Protein AF-A0A7J8UPX7-F1 (afdb_monomer_lite)

Foldseek 3Di:
DDDDDDPDDDDDDDPDQPDPLSVQLVVLLVQLVVCVVVVHPDGDDDDDDPVSVCLLPDDDQDPDPNRVSSVSNNVSNVPDDDDDDPDDDDDDDDDPDDPPPPDDD

Radius of gyration: 16.02 Å; chains: 1; bounding box: 43×36×45 Å

pLDDT: mean 77.17, std 21.09, range [32.22, 94.06]

Structure (mmCIF, N/CA/C/O backbone):
data_AF-A0A7J8UPX7-F1
#
_entry.id   AF-A0A7J8UPX7-F1
#
loop_
_atom_site.group_PDB
_atom_site.id
_atom_site.type_symbol
_atom_site.label_atom_id
_atom_site.label_alt_id
_atom_site.label_comp_id
_atom_site.label_asym_id
_atom_site.label_entity_id
_atom_site.label_seq_id
_atom_site.pdbx_PDB_ins_code
_atom_site.Cartn_x
_atom_site.Cartn_y
_atom_site.Cartn_z
_atom_site.occupancy
_atom_site.B_iso_or_equiv
_atom_site.auth_seq_id
_atom_site.auth_comp_id
_atom_site.auth_asym_id
_atom_site.auth_atom_id
_atom_site.pdbx_PDB_model_num
ATOM 1 N N . ASP A 1 1 ? -3.082 8.313 29.324 1.00 47.41 1 ASP A N 1
ATOM 2 C CA . ASP A 1 1 ? -3.153 7.000 28.677 1.00 47.41 1 ASP A CA 1
ATOM 3 C C . ASP A 1 1 ? -2.863 7.223 27.203 1.00 47.41 1 ASP A C 1
ATOM 5 O O . ASP A 1 1 ? -3.494 8.092 26.612 1.00 47.41 1 ASP A O 1
ATOM 9 N N . SER A 1 2 ? -1.801 6.617 26.686 1.00 73.19 2 SER A N 1
ATOM 10 C CA . SER A 1 2 ? -1.206 6.921 25.371 1.00 73.19 2 SER A CA 1
ATOM 11 C C . SER A 1 2 ? -0.894 5.647 24.590 1.00 73.19 2 SER A C 1
ATOM 13 O O . SER A 1 2 ? -0.002 5.632 23.744 1.00 73.19 2 SER A O 1
ATOM 15 N N . GLU A 1 3 ? -1.588 4.559 24.906 1.00 82.06 3 GLU A N 1
ATOM 16 C CA . GLU A 1 3 ? -1.386 3.276 24.251 1.00 82.06 3 GLU A CA 1
ATOM 17 C C . GLU A 1 3 ? -2.364 3.144 23.081 1.00 82.06 3 GLU A C 1
ATOM 19 O O . GLU A 1 3 ? -3.584 3.128 23.247 1.00 82.06 3 GLU A O 1
ATOM 24 N N . GLY A 1 4 ? -1.823 3.091 21.863 1.00 84.38 4 GLY A N 1
ATOM 25 C CA . GLY A 1 4 ? -2.604 2.744 20.682 1.00 84.38 4 GLY A CA 1
ATOM 26 C C . GLY A 1 4 ? -3.079 1.292 20.768 1.00 84.38 4 GLY A C 1
ATOM 27 O O . GLY A 1 4 ? -2.334 0.408 21.191 1.00 84.38 4 GLY A O 1
ATOM 28 N N . LYS A 1 5 ? -4.320 1.028 20.349 1.00 90.12 5 LYS A N 1
ATOM 29 C CA . LYS A 1 5 ? -4.884 -0.326 20.299 1.00 90.12 5 LYS A CA 1
ATOM 30 C C . LYS A 1 5 ? -4.873 -0.856 18.869 1.00 90.12 5 LYS A C 1
ATOM 32 O O . LYS A 1 5 ? -5.410 -0.221 17.967 1.00 90.12 5 LYS A O 1
ATOM 37 N N . VAL A 1 6 ? -4.342 -2.062 18.679 1.00 91.38 6 VAL A N 1
ATOM 38 C CA . VAL A 1 6 ? -4.441 -2.776 17.398 1.00 91.38 6 VAL A CA 1
ATOM 39 C C . VAL A 1 6 ? -5.871 -3.285 17.215 1.00 91.38 6 VAL A C 1
ATOM 41 O O . VAL A 1 6 ? -6.361 -4.077 18.020 1.00 91.38 6 VAL A O 1
ATOM 44 N N . LEU A 1 7 ? -6.543 -2.817 16.162 1.00 91.44 7 LEU A N 1
ATOM 45 C CA . LEU A 1 7 ? -7.915 -3.222 15.832 1.00 91.44 7 LEU A CA 1
ATOM 46 C C . LEU A 1 7 ? -7.957 -4.480 14.958 1.00 91.44 7 LEU A C 1
ATOM 48 O O . LEU A 1 7 ? -8.833 -5.322 15.138 1.00 91.44 7 LEU A O 1
ATOM 52 N N . ALA A 1 8 ? -7.003 -4.623 14.036 1.00 93.6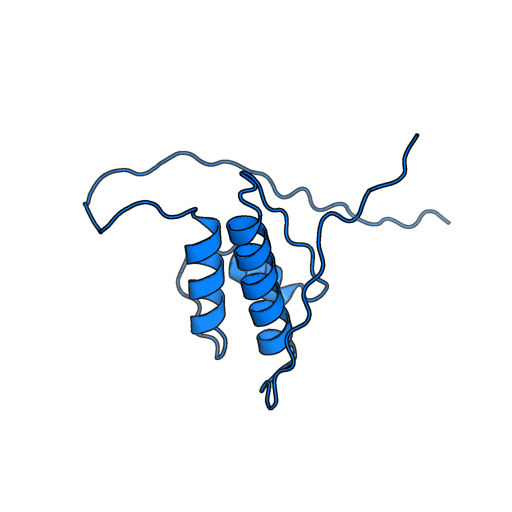2 8 ALA A N 1
ATOM 53 C CA . ALA A 1 8 ? -6.873 -5.776 13.154 1.00 93.62 8 ALA A CA 1
ATOM 54 C C . ALA A 1 8 ? -5.436 -5.918 12.636 1.00 93.62 8 ALA A C 1
ATOM 56 O O . ALA A 1 8 ? -4.646 -4.977 12.685 1.00 93.62 8 ALA A O 1
ATOM 57 N N . SER A 1 9 ? -5.117 -7.097 12.104 1.00 93.69 9 SER A N 1
ATOM 58 C CA . SER A 1 9 ? -3.879 -7.366 11.373 1.00 93.69 9 SER A CA 1
ATOM 59 C C . SER A 1 9 ? -4.171 -8.314 10.213 1.00 93.69 9 SER A C 1
ATOM 61 O O . SER A 1 9 ? -5.015 -9.206 10.331 1.00 93.69 9 SER A O 1
ATOM 63 N N . ARG A 1 10 ? -3.485 -8.117 9.086 1.00 91.94 10 ARG A N 1
ATOM 64 C CA . ARG A 1 10 ? -3.592 -8.955 7.889 1.00 91.94 10 ARG A CA 1
ATOM 65 C C . ARG A 1 10 ? -2.195 -9.234 7.352 1.00 91.94 10 ARG A C 1
ATOM 67 O O . ARG A 1 10 ? -1.369 -8.334 7.266 1.00 91.94 10 ARG A O 1
ATOM 74 N N . ILE A 1 11 ? -1.964 -10.486 6.970 1.00 92.00 11 ILE A N 1
ATOM 75 C CA . ILE A 1 11 ? -0.743 -10.930 6.299 1.00 92.00 11 ILE A CA 1
ATOM 76 C C . ILE A 1 11 ? -1.166 -11.658 5.028 1.00 92.00 11 ILE A C 1
ATOM 78 O O . ILE A 1 11 ? -1.994 -12.569 5.083 1.00 92.00 11 ILE A O 1
ATOM 82 N N . VAL A 1 12 ? -0.586 -11.278 3.890 1.00 89.62 12 VAL A N 1
ATOM 83 C CA . VAL A 1 12 ? -0.796 -11.957 2.608 1.00 89.62 12 VAL A CA 1
ATOM 84 C C . VAL A 1 12 ? 0.547 -12.438 2.080 1.00 89.62 12 VAL A C 1
ATOM 86 O O . VAL A 1 12 ? 1.460 -11.652 1.830 1.00 89.62 12 VAL A O 1
ATOM 89 N N . LEU A 1 13 ? 0.666 -13.753 1.903 1.00 90.94 13 LEU A N 1
ATOM 90 C CA . LEU A 1 13 ? 1.864 -14.375 1.349 1.00 90.94 13 LEU A CA 1
ATOM 91 C C . LEU A 1 13 ? 1.799 -14.354 -0.180 1.00 90.94 13 LEU A C 1
ATOM 93 O O . LEU A 1 13 ? 0.985 -15.049 -0.787 1.00 90.94 13 LEU A O 1
ATOM 97 N N . ASN A 1 14 ? 2.696 -13.591 -0.801 1.00 87.81 14 ASN A N 1
ATOM 98 C CA . ASN A 1 14 ? 2.828 -13.522 -2.252 1.00 87.81 14 ASN A CA 1
ATOM 99 C C . ASN A 1 14 ? 4.009 -14.382 -2.716 1.00 87.81 14 ASN A C 1
ATOM 101 O O . ASN A 1 14 ? 5.132 -14.207 -2.251 1.00 87.81 14 ASN A O 1
ATOM 105 N N . LYS A 1 15 ? 3.762 -15.323 -3.637 1.00 86.75 15 LYS A N 1
ATOM 106 C CA . LYS A 1 15 ? 4.785 -16.280 -4.110 1.00 86.75 15 LYS A CA 1
ATOM 107 C C . LYS A 1 15 ? 5.876 -15.633 -4.963 1.00 86.75 15 LYS A C 1
ATOM 109 O O . LYS A 1 15 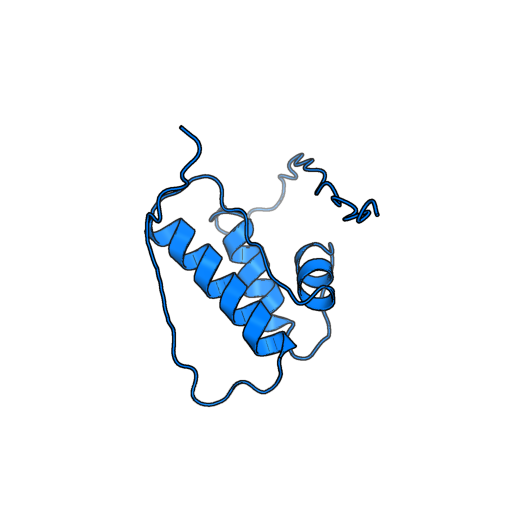? 7.001 -16.121 -5.000 1.00 86.75 15 LYS A O 1
ATOM 114 N N . THR A 1 16 ? 5.542 -14.570 -5.686 1.00 88.44 16 THR A N 1
ATOM 115 C CA . THR A 1 16 ? 6.485 -13.843 -6.535 1.00 88.44 16 THR A CA 1
ATOM 116 C C . THR A 1 16 ? 6.048 -12.393 -6.586 1.00 88.44 16 THR A C 1
ATOM 118 O O . THR A 1 16 ? 4.955 -12.097 -7.061 1.00 88.44 16 THR A O 1
ATOM 121 N N . VAL A 1 17 ? 6.896 -11.502 -6.081 1.00 90.88 17 VAL A N 1
ATOM 122 C CA . VAL A 1 17 ? 6.711 -10.058 -6.201 1.00 90.88 17 VAL A CA 1
ATOM 123 C C . VAL A 1 17 ? 7.954 -9.511 -6.901 1.00 90.88 17 VAL A C 1
ATOM 125 O O . VAL A 1 17 ? 9.059 -9.729 -6.407 1.00 90.88 17 VAL A O 1
ATOM 128 N N . PRO A 1 18 ? 7.809 -8.875 -8.074 1.00 90.75 18 PRO A N 1
ATOM 129 C CA . PRO A 1 18 ? 8.934 -8.616 -8.973 1.00 90.75 18 PRO A CA 1
ATOM 130 C C . PRO A 1 18 ? 9.884 -7.520 -8.476 1.00 90.75 18 PRO A C 1
ATOM 132 O O . PRO A 1 18 ? 10.998 -7.405 -8.980 1.00 90.75 18 PRO A O 1
ATOM 135 N N . SER A 1 19 ? 9.469 -6.704 -7.505 1.00 93.81 19 SER A N 1
ATOM 136 C CA . SER A 1 19 ? 10.294 -5.638 -6.939 1.00 93.81 19 SER A CA 1
ATOM 137 C C . SER A 1 19 ? 9.809 -5.216 -5.553 1.00 93.81 19 SER A C 1
ATOM 139 O O . SER A 1 19 ? 8.665 -5.468 -5.176 1.00 93.81 19 SER A O 1
ATOM 141 N N . ILE A 1 20 ? 10.669 -4.510 -4.815 1.00 91.88 20 ILE A N 1
ATOM 142 C CA . ILE A 1 20 ? 10.301 -3.870 -3.542 1.00 91.88 20 ILE A CA 1
ATOM 143 C C . ILE A 1 20 ? 9.174 -2.851 -3.770 1.00 91.88 20 ILE A C 1
ATOM 145 O O . ILE A 1 20 ? 8.210 -2.822 -3.018 1.00 91.88 20 ILE A O 1
ATOM 149 N N . PHE A 1 21 ? 9.228 -2.082 -4.864 1.00 93.38 21 PHE A N 1
ATOM 150 C CA . PHE A 1 21 ? 8.164 -1.135 -5.210 1.00 93.38 21 PHE A CA 1
ATOM 151 C C . PHE A 1 21 ? 6.809 -1.828 -5.398 1.00 93.38 21 PHE A C 1
ATOM 153 O O . PHE A 1 21 ? 5.789 -1.321 -4.936 1.00 93.38 21 PHE A O 1
ATOM 160 N N . ALA A 1 22 ? 6.794 -2.997 -6.045 1.00 93.38 22 ALA A N 1
ATOM 161 C CA . ALA A 1 22 ? 5.579 -3.789 -6.200 1.00 93.38 22 ALA A CA 1
ATOM 162 C C . ALA A 1 22 ? 5.092 -4.351 -4.856 1.00 93.38 22 ALA A C 1
ATOM 164 O O . ALA A 1 22 ? 3.889 -4.357 -4.616 1.00 93.38 22 ALA A O 1
ATOM 165 N N . ALA A 1 23 ? 6.003 -4.782 -3.977 1.00 93.12 23 ALA A N 1
ATOM 166 C CA . ALA A 1 23 ? 5.657 -5.298 -2.652 1.00 93.12 23 ALA A CA 1
ATOM 167 C C . ALA A 1 23 ? 4.993 -4.230 -1.780 1.00 93.12 23 ALA A C 1
ATOM 169 O O . ALA A 1 23 ? 3.908 -4.468 -1.255 1.00 93.12 23 ALA A O 1
ATOM 170 N N . GLU A 1 24 ? 5.592 -3.045 -1.709 1.00 92.56 24 GLU A N 1
ATOM 171 C CA . GLU A 1 24 ? 5.072 -1.933 -0.913 1.00 92.56 24 GLU A CA 1
ATOM 172 C C . GLU A 1 24 ? 3.754 -1.401 -1.463 1.00 92.56 24 GLU A C 1
ATOM 174 O O . GLU A 1 24 ? 2.793 -1.220 -0.721 1.00 92.56 24 GLU A O 1
ATOM 179 N N . THR A 1 25 ? 3.647 -1.236 -2.785 1.00 93.81 25 THR A N 1
ATOM 180 C CA . THR A 1 25 ? 2.379 -0.786 -3.381 1.00 93.81 25 THR A CA 1
ATOM 181 C C . THR A 1 25 ? 1.268 -1.806 -3.121 1.00 93.81 25 THR A C 1
ATOM 183 O O . THR A 1 25 ? 0.144 -1.437 -2.790 1.00 93.81 25 THR A O 1
ATOM 186 N N . LEU A 1 26 ? 1.578 -3.103 -3.204 1.00 94.06 26 LEU A N 1
ATOM 187 C CA . LEU A 1 26 ? 0.622 -4.164 -2.899 1.00 94.06 26 LEU A CA 1
ATOM 188 C C . LEU A 1 26 ? 0.241 -4.192 -1.408 1.00 94.06 26 LEU A C 1
ATOM 190 O O . LEU A 1 26 ? -0.913 -4.476 -1.085 1.00 94.06 26 LEU A O 1
ATOM 194 N N . ALA A 1 27 ? 1.170 -3.881 -0.501 1.00 92.81 27 ALA A N 1
ATOM 195 C CA . ALA A 1 27 ? 0.872 -3.714 0.918 1.00 92.81 27 ALA A CA 1
ATOM 196 C C . ALA A 1 27 ? -0.086 -2.533 1.152 1.00 92.81 27 ALA A C 1
ATOM 198 O O . ALA A 1 27 ? -1.060 -2.687 1.890 1.00 92.81 27 ALA A O 1
ATOM 199 N N . CYS A 1 28 ? 0.101 -1.404 0.457 1.00 93.19 28 CYS A N 1
ATOM 200 C CA . CYS A 1 28 ? -0.835 -0.277 0.502 1.00 93.19 28 CYS A CA 1
ATOM 201 C C . CYS A 1 28 ? -2.244 -0.673 0.024 1.00 93.19 28 CYS A C 1
ATOM 203 O O . CYS A 1 28 ? -3.221 -0.346 0.698 1.00 93.19 28 CYS A O 1
ATOM 205 N N . VAL A 1 29 ? -2.370 -1.423 -1.084 1.00 93.44 29 VAL A N 1
ATOM 206 C CA . VAL A 1 29 ? -3.666 -1.963 -1.560 1.00 93.44 29 VAL A CA 1
ATOM 207 C C . VAL A 1 29 ? -4.331 -2.798 -0.464 1.00 93.44 29 VAL A C 1
ATOM 209 O O . VAL A 1 29 ? -5.510 -2.619 -0.164 1.00 93.44 29 VAL A O 1
ATOM 212 N N . GLN A 1 30 ? -3.578 -3.701 0.168 1.00 93.50 30 GLN A N 1
ATOM 213 C CA . GLN A 1 30 ? -4.105 -4.577 1.217 1.00 93.50 30 GLN A CA 1
ATOM 214 C C . GLN A 1 30 ? -4.508 -3.819 2.484 1.00 93.50 30 GLN A C 1
ATOM 216 O O . GLN A 1 30 ? -5.502 -4.192 3.109 1.00 93.50 30 GLN A O 1
ATOM 221 N N . GLY A 1 31 ? -3.756 -2.782 2.862 1.00 92.44 31 GLY A N 1
ATOM 222 C CA . GLY A 1 31 ? -4.070 -1.907 3.991 1.00 92.44 31 GLY A CA 1
ATOM 223 C C . GLY A 1 31 ? -5.360 -1.123 3.762 1.00 92.44 31 GLY A C 1
ATOM 224 O O . GLY A 1 31 ? -6.242 -1.135 4.620 1.00 92.44 31 GLY A O 1
ATOM 225 N N . LEU A 1 32 ? -5.521 -0.533 2.572 1.00 93.06 32 LEU A N 1
ATOM 226 C CA . LEU A 1 32 ? -6.758 0.147 2.176 1.00 93.06 32 LEU A CA 1
ATOM 227 C C . LEU A 1 32 ? -7.947 -0.818 2.163 1.00 93.06 32 LEU A C 1
ATOM 229 O O . LEU A 1 32 ? -8.980 -0.527 2.762 1.00 93.06 32 LEU A O 1
ATOM 233 N N . GLN A 1 33 ? -7.786 -1.997 1.555 1.00 93.81 33 GLN A N 1
ATOM 234 C CA . GLN A 1 33 ? -8.835 -3.015 1.545 1.00 93.81 33 GLN A CA 1
ATOM 235 C C . GLN A 1 33 ? -9.199 -3.469 2.963 1.00 93.81 33 GLN A C 1
ATOM 237 O O . GLN A 1 33 ? -10.374 -3.642 3.260 1.00 93.81 33 GLN A O 1
ATOM 242 N N . LEU A 1 34 ? -8.221 -3.635 3.860 1.00 93.81 34 LEU A N 1
ATOM 243 C CA . LEU A 1 34 ? -8.493 -3.957 5.262 1.00 93.81 34 LEU A CA 1
ATOM 244 C C . LEU A 1 34 ? -9.296 -2.843 5.946 1.00 93.81 34 LEU A C 1
ATOM 246 O O . LEU A 1 34 ? -10.218 -3.147 6.693 1.00 93.81 34 LEU A O 1
ATOM 250 N N . GLY A 1 35 ? -8.985 -1.573 5.678 1.00 92.44 35 GLY A N 1
ATOM 251 C CA . GLY A 1 35 ? -9.774 -0.445 6.173 1.00 92.44 35 GLY A CA 1
ATOM 252 C C . GLY A 1 35 ? -11.230 -0.492 5.697 1.00 92.44 35 GLY A C 1
ATOM 253 O O . GLY A 1 35 ? -12.148 -0.383 6.511 1.00 92.44 35 GLY A O 1
ATOM 254 N N . LEU A 1 36 ? -11.450 -0.755 4.405 1.00 91.62 36 LEU A N 1
ATOM 255 C CA . LEU A 1 36 ? -12.794 -0.940 3.844 1.00 91.62 36 LEU A CA 1
ATOM 256 C C . LEU A 1 36 ? -13.527 -2.123 4.490 1.00 91.62 36 LEU A C 1
ATOM 258 O O . LEU A 1 36 ? -14.686 -1.987 4.877 1.00 91.62 36 LEU A O 1
ATOM 262 N N . ASP A 1 37 ? -12.845 -3.257 4.662 1.00 93.19 37 ASP A N 1
ATOM 263 C CA . ASP A 1 37 ? -13.403 -4.456 5.300 1.00 93.19 37 ASP A CA 1
ATOM 264 C C . ASP A 1 37 ? -13.788 -4.202 6.772 1.00 93.19 37 ASP A C 1
ATOM 266 O O . ASP A 1 37 ? -14.719 -4.820 7.290 1.00 93.19 37 ASP A O 1
ATOM 270 N N . LEU A 1 38 ? -13.086 -3.288 7.452 1.00 92.88 38 LEU A N 1
ATOM 271 C CA . LEU A 1 38 ? -13.392 -2.843 8.816 1.00 92.88 38 LEU A CA 1
ATOM 272 C C . LEU A 1 38 ? -14.482 -1.761 8.873 1.00 92.88 38 LEU A C 1
ATOM 274 O O . LEU A 1 38 ? -14.924 -1.410 9.968 1.00 92.88 38 LEU A O 1
ATOM 278 N N . GLY A 1 39 ? -14.909 -1.226 7.727 1.00 92.56 39 GLY A N 1
ATOM 279 C CA . GLY A 1 39 ? -15.904 -0.159 7.643 1.00 92.56 39 GLY A CA 1
ATOM 280 C C . GLY A 1 39 ? -15.431 1.172 8.232 1.00 92.56 39 GLY A C 1
ATOM 281 O O . GLY A 1 39 ? -16.260 1.949 8.712 1.00 92.56 39 GLY A O 1
ATOM 282 N N . VAL A 1 40 ? -14.118 1.439 8.246 1.00 89.38 40 VAL A N 1
ATOM 283 C CA . VAL A 1 40 ? -13.599 2.731 8.721 1.00 89.38 40 VAL A CA 1
ATOM 284 C C . VAL A 1 40 ? -13.735 3.798 7.636 1.00 89.38 40 VAL A C 1
ATOM 286 O O . VAL A 1 40 ? -13.570 3.528 6.451 1.00 89.38 40 VAL A O 1
ATOM 289 N N . MET A 1 41 ? -14.048 5.025 8.051 1.00 87.50 41 MET A N 1
ATOM 290 C CA . MET A 1 41 ? -14.304 6.139 7.131 1.00 87.50 41 MET A CA 1
ATOM 291 C C . MET A 1 41 ? -13.019 6.773 6.587 1.00 87.50 41 MET A C 1
ATOM 293 O O . MET A 1 41 ? -12.998 7.246 5.458 1.00 87.50 41 MET A O 1
ATOM 297 N N . ILE A 1 42 ? -11.963 6.804 7.402 1.00 87.38 42 ILE A N 1
ATOM 298 C CA . ILE A 1 42 ? -10.681 7.427 7.069 1.00 87.38 42 ILE A CA 1
ATOM 299 C C . ILE A 1 42 ? -9.591 6.389 7.315 1.00 87.38 42 ILE A C 1
ATOM 301 O O . ILE A 1 42 ? -9.563 5.752 8.371 1.00 87.38 42 ILE A O 1
ATOM 305 N N . VAL A 1 43 ? -8.715 6.218 6.326 1.00 88.19 43 VAL A N 1
ATOM 306 C CA . VAL A 1 43 ? -7.568 5.311 6.384 1.00 88.19 43 VAL A CA 1
ATOM 307 C C . VAL A 1 43 ? -6.313 6.108 6.066 1.00 88.19 43 VAL A C 1
ATOM 309 O O . VAL A 1 43 ? -6.167 6.624 4.962 1.00 88.19 43 VAL A O 1
ATOM 312 N N . GLU A 1 44 ? -5.390 6.158 7.020 1.00 89.06 44 GLU A N 1
ATOM 313 C CA . GLU A 1 44 ? -4.029 6.641 6.797 1.00 89.06 44 GLU A CA 1
ATOM 314 C C . GLU A 1 44 ? -3.109 5.432 6.606 1.00 89.06 44 GLU A C 1
ATOM 316 O O . GLU A 1 44 ? -3.090 4.514 7.428 1.00 89.06 44 GLU A O 1
ATOM 321 N N . VAL A 1 45 ? -2.370 5.412 5.496 1.00 87.69 45 VAL A N 1
ATOM 322 C CA . VAL A 1 45 ? -1.418 4.341 5.177 1.00 87.69 45 VAL A CA 1
ATOM 323 C C . VAL A 1 45 ? -0.005 4.889 5.304 1.00 87.69 45 VAL A C 1
ATOM 325 O O . VAL A 1 45 ? 0.388 5.783 4.556 1.00 87.69 45 VAL A O 1
ATOM 328 N N . GLU A 1 46 ? 0.766 4.323 6.227 1.00 87.75 46 GLU A N 1
ATOM 329 C CA . GLU A 1 46 ? 2.185 4.621 6.410 1.00 87.75 46 GLU A CA 1
ATOM 330 C C . GLU A 1 46 ? 3.035 3.495 5.803 1.00 87.75 46 GLU A C 1
ATOM 332 O O . GLU A 1 46 ? 2.736 2.313 5.981 1.00 87.75 46 GLU A O 1
ATOM 337 N N . GLY A 1 47 ? 4.084 3.864 5.071 1.00 86.00 47 GLY A N 1
ATOM 338 C CA . GLY A 1 47 ? 5.029 2.939 4.443 1.00 86.00 47 GLY A CA 1
ATOM 339 C C . GLY A 1 47 ? 6.431 3.543 4.395 1.00 86.00 47 GLY A C 1
ATOM 340 O O . GLY A 1 47 ? 6.607 4.739 4.627 1.00 86.00 47 GLY A O 1
ATOM 341 N N . ASP A 1 48 ? 7.444 2.733 4.099 1.00 86.38 48 ASP A N 1
ATOM 342 C CA . ASP A 1 48 ? 8.857 3.138 4.152 1.00 86.38 48 ASP A CA 1
ATOM 343 C C . ASP A 1 48 ? 9.458 3.486 2.774 1.00 86.38 48 ASP A C 1
ATOM 345 O O . ASP A 1 48 ? 10.510 4.129 2.683 1.00 86.38 48 ASP A O 1
ATOM 349 N N . VAL A 1 49 ? 8.776 3.144 1.675 1.00 87.19 49 VAL A N 1
ATOM 350 C CA . VAL A 1 49 ? 9.260 3.401 0.310 1.00 87.19 49 VAL A CA 1
ATOM 351 C C . VAL A 1 49 ? 8.712 4.709 -0.262 1.00 87.19 49 VAL A C 1
ATOM 353 O O . VAL A 1 49 ? 7.675 4.778 -0.928 1.00 87.19 49 VAL A O 1
ATOM 356 N N . LEU A 1 50 ? 9.501 5.770 -0.083 1.00 88.50 50 LEU A N 1
ATOM 357 C CA . LEU A 1 50 ? 9.195 7.133 -0.532 1.00 88.50 50 LEU A CA 1
ATOM 358 C C . LEU A 1 50 ? 8.786 7.259 -2.019 1.00 88.50 50 LEU A C 1
ATOM 360 O O . LEU A 1 50 ? 7.851 8.010 -2.305 1.00 88.50 50 LEU A O 1
ATOM 364 N N . PRO A 1 51 ? 9.415 6.566 -2.995 1.00 88.38 51 PRO A N 1
ATOM 365 C CA . PRO A 1 51 ? 8.968 6.632 -4.388 1.00 88.38 51 PRO A CA 1
ATOM 366 C C . PRO A 1 51 ? 7.537 6.129 -4.608 1.00 88.38 51 PRO A C 1
ATOM 368 O O . PRO A 1 51 ? 6.845 6.669 -5.468 1.00 88.38 51 PRO A O 1
ATOM 371 N N . VAL A 1 52 ? 7.091 5.124 -3.846 1.00 89.06 52 VAL A N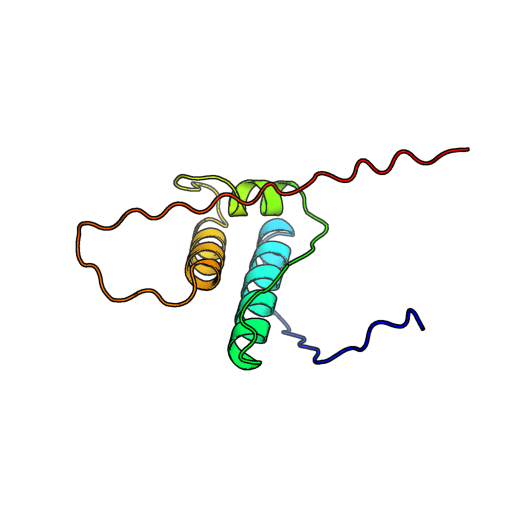 1
ATOM 372 C CA . VAL A 1 52 ? 5.717 4.600 -3.917 1.00 89.06 52 VAL A CA 1
ATOM 373 C C . VAL A 1 52 ? 4.752 5.627 -3.343 1.00 89.06 52 VAL A C 1
ATOM 375 O O . VAL A 1 52 ? 3.803 5.998 -4.028 1.00 89.06 52 VAL A O 1
ATOM 378 N N . ILE A 1 53 ? 5.055 6.180 -2.165 1.00 87.38 53 ILE A N 1
ATOM 379 C CA . ILE A 1 53 ? 4.259 7.247 -1.534 1.00 87.38 53 ILE A CA 1
ATOM 380 C C . ILE A 1 53 ? 4.057 8.418 -2.504 1.00 87.38 53 ILE A C 1
ATOM 382 O O . ILE A 1 53 ? 2.928 8.823 -2.785 1.00 87.38 53 ILE A O 1
ATOM 386 N N . LYS A 1 54 ? 5.148 8.902 -3.109 1.00 88.69 54 LYS A N 1
ATOM 387 C CA . LYS A 1 54 ? 5.104 10.001 -4.084 1.00 88.69 54 LYS A CA 1
ATOM 388 C C . LYS A 1 54 ? 4.269 9.666 -5.319 1.00 88.69 54 LYS A C 1
ATOM 390 O O . LYS A 1 54 ? 3.609 10.547 -5.859 1.00 88.69 54 LYS A O 1
ATOM 395 N N . LYS A 1 55 ? 4.310 8.418 -5.795 1.00 89.62 55 LYS A N 1
ATOM 396 C CA . LYS A 1 55 ? 3.510 7.971 -6.947 1.00 89.62 55 LYS A CA 1
ATOM 397 C C . LYS A 1 55 ? 2.026 7.894 -6.616 1.00 89.62 55 LYS A C 1
ATOM 399 O O . LYS A 1 55 ? 1.226 8.366 -7.413 1.00 89.62 55 LYS A O 1
ATOM 404 N N . LEU A 1 56 ? 1.673 7.366 -5.446 1.00 86.94 56 LEU A N 1
ATOM 405 C CA . LEU A 1 56 ? 0.288 7.269 -4.985 1.00 86.94 56 LEU A CA 1
ATOM 406 C C . LEU A 1 56 ? -0.376 8.647 -4.873 1.00 86.94 56 LEU A C 1
ATOM 408 O O . LEU A 1 56 ? -1.526 8.807 -5.273 1.00 86.94 56 LEU A O 1
ATOM 412 N N . GLN A 1 57 ? 0.375 9.649 -4.415 1.00 85.50 57 GLN A N 1
ATOM 413 C CA . GLN A 1 57 ? -0.097 11.027 -4.232 1.00 85.50 57 GLN A CA 1
ATOM 414 C C . GLN A 1 57 ? -0.093 11.864 -5.520 1.00 85.50 57 GLN A C 1
ATOM 416 O O . GLN A 1 57 ? -0.694 12.941 -5.578 1.00 85.50 57 GLN A O 1
ATOM 421 N N . LYS A 1 58 ? 0.609 11.417 -6.567 1.00 87.94 58 LYS A N 1
ATOM 422 C CA . LYS A 1 58 ? 0.737 12.188 -7.802 1.00 87.94 58 LYS A CA 1
ATOM 423 C C . LYS A 1 58 ? -0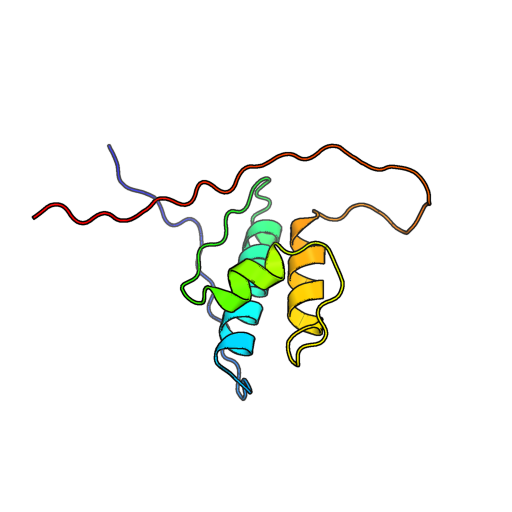.570 12.151 -8.595 1.00 87.94 58 LYS A C 1
ATOM 425 O O . LYS A 1 58 ? -1.055 11.089 -8.972 1.00 87.94 58 LYS A O 1
ATOM 430 N N . LYS A 1 59 ? -1.080 13.333 -8.954 1.00 77.12 59 LYS A N 1
ATOM 431 C CA . LYS A 1 59 ? -2.164 13.479 -9.935 1.00 77.12 59 LYS A CA 1
ATOM 432 C C . LYS A 1 59 ? -1.607 13.243 -11.346 1.00 77.12 59 LYS A C 1
ATOM 434 O O . LYS A 1 59 ? -0.764 14.011 -11.813 1.00 77.12 59 LYS A O 1
ATOM 439 N N . GLY A 1 60 ? -2.052 12.177 -12.007 1.00 79.69 60 GLY A N 1
ATOM 440 C CA . GLY A 1 60 ? -1.692 11.837 -13.388 1.00 79.69 60 GLY A CA 1
ATOM 441 C C . GLY A 1 60 ? -1.368 10.356 -13.579 1.00 79.69 60 GLY A C 1
ATOM 442 O O . GLY A 1 60 ? -1.223 9.615 -12.611 1.00 79.69 60 GLY A O 1
ATOM 443 N N . ASP A 1 61 ? -1.237 9.935 -14.837 1.00 81.25 61 ASP A N 1
ATOM 444 C CA . ASP A 1 61 ? -0.909 8.548 -15.156 1.00 81.25 61 ASP A CA 1
ATOM 445 C C . ASP A 1 61 ? 0.518 8.185 -14.719 1.00 81.25 61 ASP A C 1
ATOM 447 O O . ASP A 1 61 ? 1.500 8.867 -15.039 1.00 81.25 61 ASP A O 1
ATOM 451 N N . ASP A 1 62 ? 0.632 7.065 -14.010 1.00 87.06 62 ASP A N 1
ATOM 452 C CA . ASP A 1 62 ? 1.899 6.388 -13.784 1.00 87.06 62 ASP A CA 1
ATOM 453 C C . ASP A 1 62 ? 2.197 5.456 -14.969 1.00 87.06 62 ASP A C 1
ATOM 455 O O . ASP A 1 62 ? 1.346 4.677 -1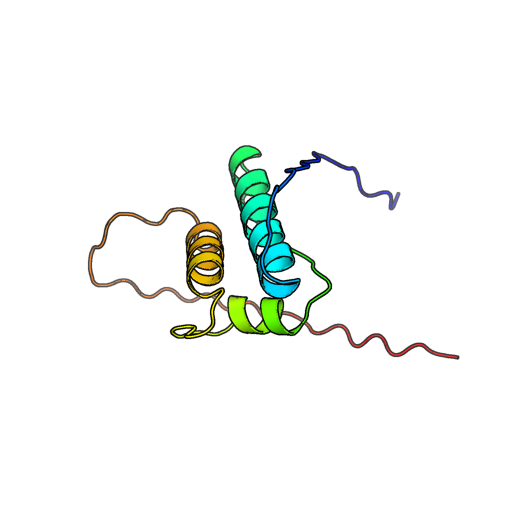5.394 1.00 87.06 62 ASP A O 1
ATOM 459 N N . VAL A 1 63 ? 3.409 5.546 -15.517 1.00 89.06 63 VAL A N 1
ATOM 460 C CA . VAL A 1 63 ? 3.876 4.717 -16.646 1.00 89.06 63 VAL A CA 1
ATOM 461 C C . VAL A 1 63 ? 4.929 3.692 -16.217 1.00 89.06 63 VAL A C 1
ATOM 463 O O . VAL A 1 63 ? 5.651 3.154 -17.053 1.00 89.06 63 VAL A O 1
ATOM 466 N N . SER A 1 64 ? 5.074 3.458 -14.910 1.00 90.69 64 SER A N 1
ATOM 467 C CA . SER A 1 64 ? 6.015 2.468 -14.388 1.00 90.69 64 SER A CA 1
ATOM 468 C C . SER A 1 64 ? 5.416 1.064 -14.395 1.00 90.69 64 SER A C 1
ATOM 470 O O . SER A 1 64 ? 4.219 0.876 -14.597 1.00 90.69 64 SER A O 1
ATOM 472 N N . GLU A 1 65 ? 6.250 0.063 -14.126 1.00 90.00 65 GLU A N 1
ATOM 473 C CA . GLU A 1 65 ? 5.831 -1.344 -14.073 1.00 90.00 65 GLU A CA 1
ATOM 474 C C . GLU A 1 65 ? 4.798 -1.632 -12.967 1.00 90.00 65 GLU A C 1
ATOM 476 O O . GLU A 1 65 ? 4.103 -2.642 -13.025 1.00 90.00 65 GLU A O 1
ATOM 481 N N . ILE A 1 66 ? 4.662 -0.740 -11.976 1.00 92.62 66 ILE A N 1
ATOM 482 C CA . ILE A 1 66 ? 3.686 -0.855 -10.880 1.00 92.62 66 ILE A CA 1
ATOM 483 C C . ILE A 1 66 ? 2.412 -0.029 -11.114 1.00 92.62 66 ILE A C 1
ATOM 485 O O . ILE A 1 66 ? 1.592 0.087 -10.205 1.00 92.62 66 ILE A O 1
ATOM 489 N N . CYS A 1 67 ? 2.217 0.549 -12.305 1.00 93.19 67 CYS A N 1
ATOM 490 C CA . CYS A 1 67 ? 1.113 1.476 -12.571 1.00 93.19 67 CYS A CA 1
ATOM 491 C C . CYS A 1 67 ? -0.275 0.883 -12.292 1.00 93.19 67 CYS A C 1
ATOM 493 O O . CYS A 1 67 ? -1.159 1.598 -11.827 1.00 93.19 67 CYS A O 1
ATOM 495 N N . ALA A 1 68 ? -0.459 -0.420 -12.526 1.00 91.88 68 ALA A N 1
ATOM 496 C CA . ALA A 1 68 ? -1.701 -1.118 -12.211 1.00 91.88 68 ALA A CA 1
ATOM 497 C C . ALA A 1 68 ? -1.995 -1.087 -10.701 1.00 91.88 68 ALA A C 1
ATOM 499 O O . ALA A 1 68 ? -3.084 -0.698 -10.300 1.00 91.88 68 ALA A O 1
ATOM 500 N N . LEU A 1 69 ? -0.991 -1.378 -9.866 1.00 93.25 69 LEU A N 1
ATOM 501 C CA . LEU A 1 69 ? -1.127 -1.342 -8.406 1.00 93.25 69 LEU A CA 1
ATOM 502 C C . LEU A 1 69 ? -1.349 0.084 -7.885 1.00 93.25 69 LEU A C 1
ATOM 504 O O . LEU A 1 69 ? -2.127 0.287 -6.957 1.00 93.25 69 LEU A O 1
ATOM 508 N N . ILE A 1 70 ? -0.701 1.081 -8.499 1.00 93.00 70 ILE A N 1
ATOM 509 C CA . ILE A 1 70 ? -0.937 2.496 -8.176 1.00 93.00 70 ILE A CA 1
ATOM 510 C C . ILE A 1 70 ? -2.399 2.868 -8.446 1.00 93.00 70 ILE A C 1
ATOM 512 O O . ILE A 1 70 ? -3.031 3.496 -7.598 1.00 93.00 70 ILE A O 1
ATOM 516 N N . LYS A 1 71 ? -2.951 2.449 -9.592 1.00 91.88 71 LYS A N 1
ATOM 517 C CA . LYS A 1 71 ? -4.355 2.698 -9.949 1.00 91.88 71 LYS A CA 1
ATOM 518 C C . LYS A 1 71 ? -5.318 2.016 -8.985 1.00 91.88 71 LYS A C 1
ATOM 520 O O . LYS A 1 71 ? -6.279 2.656 -8.571 1.00 91.88 71 LYS A O 1
ATOM 525 N N . ASP A 1 72 ? -5.039 0.777 -8.589 1.00 92.19 72 ASP A N 1
ATOM 526 C CA . ASP A 1 72 ? -5.859 0.055 -7.612 1.00 92.19 72 ASP A CA 1
ATOM 527 C C . ASP A 1 72 ? -5.865 0.771 -6.254 1.00 92.19 72 ASP A C 1
ATOM 529 O O . ASP A 1 72 ? -6.931 1.024 -5.694 1.00 92.19 72 ASP A O 1
ATOM 533 N N . CYS A 1 73 ? -4.697 1.181 -5.746 1.00 91.06 73 CYS A N 1
ATOM 534 C CA . CYS A 1 73 ? -4.610 1.980 -4.521 1.00 91.06 73 CYS A CA 1
ATOM 535 C C . CYS A 1 73 ? -5.400 3.288 -4.624 1.00 91.06 73 CYS A C 1
ATOM 537 O O . CYS A 1 73 ? -6.161 3.620 -3.718 1.00 91.06 73 CYS A O 1
ATOM 539 N N . GLN A 1 74 ? -5.220 4.039 -5.711 1.00 89.19 74 GLN A N 1
ATOM 540 C CA . GLN A 1 74 ? -5.906 5.315 -5.911 1.00 89.19 74 GLN A CA 1
ATOM 541 C C . GLN A 1 74 ? -7.422 5.120 -5.978 1.00 89.19 74 GLN A C 1
ATOM 543 O O . GLN A 1 74 ? -8.164 5.855 -5.328 1.00 89.19 74 GLN A O 1
ATOM 548 N N . TRP A 1 75 ? -7.882 4.094 -6.693 1.00 89.75 75 TRP A N 1
ATOM 549 C CA . TRP A 1 75 ? -9.297 3.747 -6.780 1.00 89.75 75 TRP A CA 1
ATOM 550 C C . TRP A 1 75 ? -9.890 3.386 -5.412 1.00 89.75 75 TRP A C 1
ATOM 552 O O . TRP A 1 75 ? -10.936 3.919 -5.047 1.00 89.75 75 TRP A O 1
ATOM 562 N N . LEU A 1 76 ? -9.191 2.568 -4.617 1.00 89.88 76 LEU A N 1
ATOM 563 C CA . LEU A 1 76 ? -9.614 2.223 -3.254 1.00 89.88 76 LEU A CA 1
ATOM 564 C C . LEU A 1 76 ? -9.631 3.444 -2.324 1.00 89.88 76 LEU A C 1
ATOM 566 O O . LEU A 1 76 ? -10.511 3.557 -1.474 1.00 89.88 76 LEU A O 1
ATOM 570 N N . SER A 1 77 ? -8.685 4.371 -2.495 1.00 83.31 77 SER A N 1
ATOM 571 C CA . SER A 1 77 ? -8.588 5.580 -1.666 1.00 83.31 77 SER A CA 1
ATOM 572 C C . SER A 1 77 ? -9.710 6.592 -1.921 1.00 83.31 77 SER A C 1
ATOM 574 O O . SER A 1 77 ? -10.063 7.352 -1.027 1.00 83.31 77 SER A O 1
ATOM 576 N N . LEU A 1 78 ? -10.304 6.582 -3.121 1.00 75.88 78 LEU A N 1
ATOM 577 C CA . LEU A 1 78 ? -11.405 7.473 -3.504 1.00 75.88 78 LEU A CA 1
ATOM 578 C C . LEU A 1 78 ? -12.769 7.037 -2.945 1.00 75.88 78 LEU A C 1
ATOM 580 O O . LEU A 1 78 ? -13.757 7.723 -3.190 1.00 75.88 78 LEU A O 1
ATOM 584 N N . GLY A 1 79 ? -12.828 5.922 -2.206 1.00 62.88 79 GLY A N 1
ATOM 585 C CA . GLY A 1 79 ? -14.021 5.478 -1.491 1.00 62.88 79 GLY A CA 1
ATOM 586 C C . GLY A 1 79 ? -15.238 5.300 -2.398 1.00 62.88 79 GLY A C 1
ATOM 587 O O . GLY A 1 79 ? -16.153 6.104 -2.320 1.00 62.88 79 GLY A O 1
ATOM 588 N N . ASN A 1 80 ? -15.258 4.261 -3.247 1.00 55.62 80 ASN A N 1
ATOM 589 C CA . ASN A 1 80 ? -16.435 3.799 -4.009 1.00 55.62 80 ASN A CA 1
ATOM 590 C C . ASN A 1 80 ? -17.454 4.898 -4.396 1.00 55.62 80 ASN A C 1
ATOM 592 O O . ASN A 1 80 ? -18.629 4.821 -4.040 1.00 55.62 80 ASN A O 1
ATOM 596 N N . GLY A 1 81 ? -17.016 5.908 -5.148 1.00 40.69 81 GLY A N 1
ATOM 597 C CA . GLY A 1 81 ? -17.913 6.796 -5.882 1.00 40.69 81 GLY A CA 1
ATOM 598 C C . GLY A 1 81 ? -18.259 6.170 -7.231 1.00 40.69 81 GLY A C 1
ATOM 599 O O . GLY A 1 81 ? -17.380 6.064 -8.076 1.00 40.69 81 GLY A O 1
ATOM 600 N N . GLU A 1 82 ? -19.500 5.697 -7.348 1.00 40.19 82 GLU A N 1
ATOM 601 C CA . GLU A 1 82 ? -20.349 5.452 -8.528 1.00 40.19 82 GLU A CA 1
ATOM 602 C C . GLU A 1 82 ? -19.743 5.328 -9.945 1.00 40.19 82 GLU A C 1
ATOM 604 O O . GLU A 1 82 ? -18.799 5.989 -10.370 1.00 40.19 82 GLU A O 1
ATOM 609 N N . GLN A 1 83 ? -20.401 4.470 -10.732 1.00 39.09 83 GLN A N 1
ATOM 610 C CA . GLN A 1 83 ? -20.304 4.416 -12.189 1.00 39.09 83 GLN A CA 1
ATOM 611 C C . GLN A 1 83 ? -20.179 5.814 -12.807 1.00 39.09 83 GLN A C 1
ATOM 613 O O . GLN A 1 83 ? -20.865 6.742 -12.395 1.00 39.09 83 GLN A O 1
ATOM 618 N N . ARG A 1 84 ? -19.309 5.912 -13.822 1.00 51.53 84 ARG A N 1
ATOM 619 C CA . ARG A 1 84 ? -19.102 7.092 -14.666 1.00 51.53 84 ARG A CA 1
ATOM 620 C C . ARG A 1 84 ? -20.423 7.820 -14.930 1.00 51.53 84 ARG A C 1
ATOM 622 O O . ARG A 1 84 ? -21.188 7.371 -15.774 1.00 51.53 84 ARG A O 1
ATOM 629 N N . ASP A 1 85 ? -20.600 8.968 -14.296 1.00 32.22 85 ASP A N 1
ATOM 630 C CA . ASP A 1 85 ? -21.308 10.072 -14.914 1.00 32.22 85 ASP A CA 1
ATOM 631 C C . ASP A 1 85 ? -20.449 11.328 -14.811 1.00 32.22 85 ASP A C 1
ATOM 633 O O . ASP A 1 85 ? -19.896 11.699 -13.773 1.00 32.22 85 ASP A O 1
ATOM 637 N N . GLU A 1 86 ? -20.258 11.908 -15.985 1.00 48.00 86 GLU A N 1
ATOM 638 C CA . GLU A 1 86 ? -19.559 13.150 -16.239 1.00 48.00 86 GLU A CA 1
ATOM 639 C C . GLU A 1 86 ? -20.148 14.262 -15.355 1.00 48.00 86 GLU A C 1
ATOM 641 O O . GLU A 1 86 ? -21.362 14.396 -15.252 1.00 48.00 86 GLU A O 1
ATOM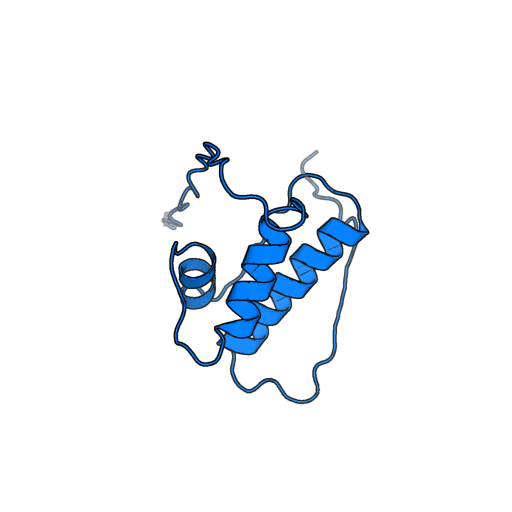 646 N N . GLN A 1 87 ? -19.275 15.118 -14.807 1.00 43.62 87 GLN A N 1
ATOM 647 C CA . GLN A 1 87 ? -19.600 16.375 -14.106 1.00 43.62 87 GLN A CA 1
ATOM 648 C C . GLN A 1 87 ? -19.864 16.288 -12.591 1.00 43.62 87 GLN A C 1
ATOM 650 O O . GLN A 1 87 ? -20.921 16.670 -12.096 1.00 43.62 87 GLN A O 1
ATOM 655 N N . ARG A 1 88 ? -18.828 15.978 -11.805 1.00 37.75 88 ARG A N 1
ATOM 656 C CA . ARG A 1 88 ? -18.648 16.637 -10.498 1.00 37.75 88 ARG A CA 1
ATOM 657 C C . ARG A 1 88 ? -17.196 16.549 -10.051 1.00 37.75 88 ARG A C 1
ATOM 659 O O . ARG A 1 88 ? -16.734 15.500 -9.623 1.00 37.75 88 ARG A O 1
ATOM 666 N N . GLY A 1 89 ? -16.466 17.653 -10.169 1.00 50.03 89 GLY A N 1
ATOM 667 C CA . GLY A 1 89 ? -15.247 17.815 -9.382 1.00 50.03 89 GLY A CA 1
ATOM 668 C C . GLY A 1 89 ? -15.634 18.041 -7.921 1.00 50.03 89 GLY A C 1
ATOM 669 O O . GLY A 1 89 ? -16.633 18.728 -7.682 1.00 50.03 89 GLY A O 1
ATOM 670 N N . PRO A 1 90 ? -14.878 17.497 -6.959 1.00 39.50 90 PRO A N 1
ATOM 671 C CA . PRO A 1 90 ? -14.918 18.058 -5.625 1.00 39.50 90 PRO A CA 1
ATOM 672 C C . PRO A 1 90 ? -13.541 18.456 -5.105 1.00 39.50 90 PRO A C 1
ATOM 674 O O . PRO A 1 90 ? -12.518 17.792 -5.293 1.00 39.50 90 PRO A O 1
ATOM 677 N N . ASP A 1 91 ? -13.603 19.583 -4.417 1.00 42.84 91 ASP A N 1
ATOM 678 C CA . ASP A 1 91 ? -12.684 20.087 -3.422 1.00 42.84 91 ASP A CA 1
ATOM 679 C C . ASP A 1 91 ? -12.305 19.000 -2.407 1.00 42.84 91 ASP A C 1
ATOM 681 O O . ASP A 1 91 ? -13.112 18.621 -1.566 1.00 42.84 91 ASP A O 1
ATOM 685 N N . TYR A 1 92 ? -11.058 18.535 -2.452 1.00 39.94 92 TYR A N 1
ATOM 686 C CA . TYR A 1 92 ? -10.413 17.897 -1.309 1.00 39.94 92 TYR A CA 1
ATOM 687 C C . TYR A 1 92 ? -8.984 18.425 -1.212 1.00 39.94 92 TYR A C 1
ATOM 689 O O . TYR A 1 92 ? -8.113 18.132 -2.036 1.00 39.94 92 TYR A O 1
ATOM 697 N N . VAL A 1 93 ? -8.798 19.290 -0.220 1.00 42.03 93 VAL A N 1
ATOM 698 C CA . VAL A 1 93 ? -7.508 19.691 0.324 1.00 42.03 93 VAL A CA 1
ATOM 699 C C . VAL A 1 93 ? -7.199 18.736 1.467 1.00 42.03 93 VAL A C 1
ATOM 701 O O . VAL A 1 93 ? -7.954 18.690 2.429 1.00 42.03 93 VAL A O 1
ATOM 704 N N . GLU A 1 94 ? -6.092 18.006 1.387 1.00 36.88 94 GLU A N 1
ATOM 705 C CA . GLU A 1 94 ? -5.407 17.592 2.606 1.00 36.88 94 GLU A CA 1
ATOM 706 C C . GLU A 1 94 ? -3.895 17.591 2.385 1.00 36.88 94 GLU A C 1
ATOM 708 O O . GLU A 1 94 ? -3.331 16.921 1.518 1.00 36.88 94 GLU A O 1
ATOM 713 N N . GLU A 1 95 ? -3.278 18.488 3.140 1.00 34.78 95 GLU A N 1
ATOM 714 C CA . GLU A 1 95 ? -1.861 18.750 3.266 1.00 34.78 95 GLU A CA 1
ATOM 715 C C . GLU A 1 95 ? -1.241 17.587 4.046 1.00 34.78 95 GLU A C 1
ATOM 717 O O . GLU A 1 95 ? -1.387 17.480 5.261 1.00 34.78 95 GLU A O 1
ATOM 722 N N . LEU A 1 96 ? -0.568 16.681 3.337 1.00 39.12 96 LEU A N 1
ATOM 723 C CA . LEU A 1 96 ? 0.284 15.673 3.960 1.00 39.12 96 LEU A CA 1
ATOM 724 C C . LEU A 1 96 ? 1.495 16.389 4.557 1.00 39.12 96 LEU A C 1
ATOM 726 O O . LEU A 1 96 ? 2.454 16.714 3.858 1.00 39.12 96 LEU A O 1
ATOM 730 N N . VAL A 1 97 ? 1.405 16.681 5.852 1.00 37.59 97 VAL A N 1
ATOM 731 C CA . VAL A 1 97 ? 2.472 17.308 6.629 1.00 37.59 97 VAL A CA 1
ATOM 732 C C . VAL A 1 97 ? 3.688 16.381 6.630 1.00 37.59 97 VAL A C 1
ATOM 734 O O . VAL A 1 97 ? 3.713 15.368 7.332 1.00 37.59 97 VAL A O 1
ATOM 737 N N . GLU A 1 98 ? 4.720 16.746 5.867 1.00 37.88 98 GLU A N 1
ATOM 738 C CA . GLU A 1 98 ? 6.061 16.190 6.029 1.00 37.88 98 GLU A CA 1
ATOM 739 C C . GLU A 1 98 ? 6.556 16.553 7.435 1.00 37.88 98 GLU A C 1
ATOM 741 O O . GLU A 1 98 ? 6.910 17.697 7.724 1.00 37.88 98 GLU A O 1
ATOM 746 N N . ARG A 1 99 ? 6.557 15.584 8.354 1.00 44.97 99 ARG A N 1
ATOM 747 C CA . ARG A 1 99 ? 7.274 15.743 9.619 1.00 44.97 99 ARG A CA 1
ATOM 748 C C . ARG A 1 99 ? 8.739 15.414 9.388 1.00 44.97 99 ARG A C 1
ATOM 750 O O . ARG A 1 99 ? 9.152 14.259 9.461 1.00 44.97 99 ARG A O 1
ATOM 757 N N . ASP A 1 100 ? 9.508 16.468 9.138 1.00 38.69 100 ASP A N 1
ATOM 758 C CA . ASP A 1 100 ? 10.963 16.469 9.219 1.00 38.69 100 ASP A CA 1
ATOM 759 C C . ASP A 1 100 ? 11.405 15.900 10.573 1.00 38.69 100 ASP A C 1
ATOM 761 O O . ASP A 1 100 ? 11.216 16.492 11.640 1.00 38.69 100 ASP A O 1
ATOM 765 N N . ARG A 1 101 ? 12.025 14.722 10.535 1.00 47.12 101 ARG A N 1
ATOM 766 C CA . ARG A 1 101 ? 12.694 14.120 11.686 1.00 47.12 101 ARG A CA 1
ATOM 767 C C . ARG A 1 101 ? 14.068 14.771 11.840 1.00 47.12 101 ARG A C 1
ATOM 769 O O . ARG A 1 101 ? 15.092 14.143 11.582 1.00 47.12 101 ARG A O 1
ATOM 776 N N . GLN A 1 102 ? 14.107 16.031 12.274 1.00 42.97 102 GLN A N 1
ATOM 777 C CA . GLN A 1 102 ? 15.339 16.599 12.818 1.00 42.97 102 GLN A CA 1
ATOM 778 C C . GLN A 1 102 ? 15.588 15.985 14.196 1.00 42.97 102 GLN A C 1
ATOM 780 O O . GLN A 1 102 ? 15.005 16.355 15.211 1.00 42.97 102 GLN A O 1
ATOM 785 N N . SER A 1 103 ? 16.453 14.974 14.183 1.00 43.94 103 SER A N 1
ATOM 786 C CA . SER A 1 103 ? 17.091 14.406 15.359 1.00 43.94 103 SER A CA 1
ATOM 787 C C . SER A 1 103 ? 17.909 15.505 16.041 1.00 43.94 103 SER A C 1
ATOM 789 O O . SER A 1 103 ? 18.958 15.894 15.532 1.00 43.94 103 SER A O 1
ATOM 791 N N . SER A 1 104 ? 17.427 16.018 17.174 1.00 44.72 104 SER A N 1
ATOM 792 C CA . SER A 1 104 ? 18.266 16.806 18.076 1.00 44.72 104 SER A CA 1
ATOM 793 C C . SER A 1 104 ? 19.246 15.854 18.755 1.00 44.72 104 SER A C 1
ATOM 795 O O . SER A 1 104 ? 18.829 14.860 19.355 1.00 44.72 104 SER A O 1
ATOM 797 N N . VAL A 1 105 ? 20.536 16.146 18.611 1.00 46.12 105 VAL A N 1
ATOM 798 C CA . VAL A 1 105 ? 21.570 15.720 19.564 1.00 46.12 105 VAL A CA 1
ATOM 799 C C . VAL A 1 105 ? 21.559 16.694 20.737 1.00 46.12 105 VAL A C 1
ATOM 801 O O . VAL A 1 105 ? 21.160 17.862 20.505 1.00 46.12 105 VAL A O 1
#

Organism: NCBI:txid34286

Sequence (105 aa):
DSEGKVLASRIVLNKTVPSIFAAETLACVQGLQLGLDLGVMIVEVEGDVLPVIKKLQKKGDDVSEICALIKDCQWLSLGNGEQRDEQRGPDYVEELVERDRQSSV

Secondary structure (DSSP, 8-state):
---PPP--------S--S-HHHHHHHHHHHHHHHHHHTT-S------S-HHHHHHHH-SS---STTHHHHHHHHHHHT----S--S-------------------

InterPro domains:
  IPR002156 Ribonuclease H domain [PF13456] (14-77)
  IPR044730 Ribonuclease H-like domain, plant type [cd06222] (1-82)